Protein AF-A0A6N2RQ26-F1 (afdb_monomer)

Sequence (148 aa):
MSEFDQPSPKRKLTVYMKRALALLVSVCLYIGLFQVCFSVLLGSRIDADAIMRGFALAVIGYFWIAGSLFQRWLGLERWQLWVAMNLVGLPLSFLVYCRLEPWQEELDLIILAFAVVSYLILAWGITGIGYLCVRFVQFVISCFSKRQ

Nearest PDB structures (foldseek):
  4etr-assembly1_A  TM=2.674E-01  e=5.036E+00  Pseudomonas aeruginosa PAO1

Secondary structure (DSSP, 8-state):
-----PPPHHHHHHHHHHHHHHHHHHHHHHHHHHHHHHHHHHH--S-HHHHHHHHHHHHHHHHHHHHHHHHHHH---HHHHHHHIIIIIHHHHHHHHHHH-TTS-HHHHHHHHHHHHHHHHHHHHHHHHHHHHHHHHHHHHHHHHT--

Foldseek 3Di:
DDDPPPPDPVNVVVLVVVLVVLLVVLLVVLLVLLVVLVCCVVVDPDPNVVSLVVSLVVVVVCLVVSQVVCCVPRVDHSVVSLCSCLVPSLVVSLVVVCVVCVPDDPVVSVVSSCVSNVSVCVSSVCVVVVVVVVVVVVVVVVVVVVVD

Organism: NCBI:txid905011

Radius of gyration: 19.76 Å; Cα contacts (8 Å, |Δi|>4): 70; chains: 1; bounding box: 55×22×68 Å

Mean predicted aligned error: 10.85 Å

Solvent-accessible surface area (backbone atoms only — not comparable to full-atom values): 8249 Å² total; per-residue (Å²): 142,82,86,84,84,66,76,50,71,67,61,53,50,54,53,52,51,52,48,52,49,52,50,50,53,51,25,52,52,48,28,52,51,52,48,53,52,49,54,46,53,74,74,38,96,60,60,61,67,60,53,52,51,51,48,52,52,50,52,53,52,46,49,53,52,52,28,53,48,37,32,74,77,65,68,40,57,52,65,58,55,52,48,44,38,61,74,47,18,49,56,49,34,50,55,53,48,59,67,74,5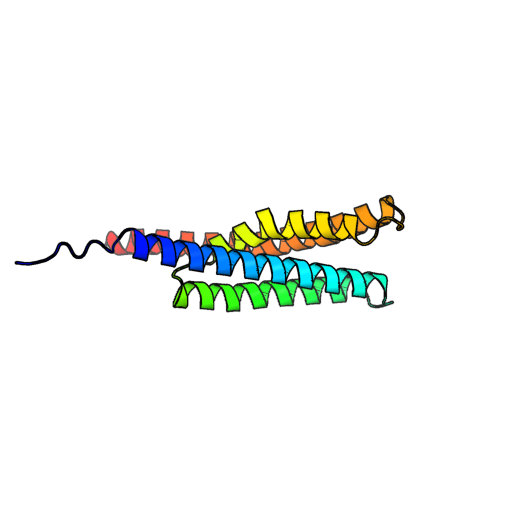6,76,85,59,63,68,67,63,54,49,52,51,48,50,51,56,49,50,52,46,51,48,55,48,45,54,53,50,50,52,52,51,51,53,54,50,51,52,49,52,51,52,59,53,68,72,73,113

pLDDT: mean 72.9, std 9.43, range [43.34, 87.12]

Structure (mmCIF, N/CA/C/O backbone):
data_AF-A0A6N2RQ26-F1
#
_entry.id   AF-A0A6N2RQ26-F1
#
loop_
_atom_site.group_PDB
_atom_site.id
_atom_site.type_symbol
_atom_site.label_atom_id
_atom_site.label_alt_id
_atom_site.label_comp_id
_atom_site.label_asym_id
_atom_site.label_entity_id
_atom_site.label_seq_id
_atom_site.pdbx_PDB_ins_code
_atom_site.Cartn_x
_atom_site.Cartn_y
_atom_site.Cartn_z
_atom_site.occupancy
_atom_site.B_iso_or_equiv
_atom_site.auth_seq_id
_atom_site.auth_comp_id
_atom_site.auth_asym_id
_atom_site.auth_atom_id
_atom_site.pdbx_PDB_model_num
ATOM 1 N N . MET A 1 1 ? -15.555 4.417 46.669 1.00 46.44 1 MET A N 1
ATOM 2 C CA . MET A 1 1 ? -14.437 3.688 46.041 1.00 46.44 1 MET A CA 1
ATOM 3 C C . MET A 1 1 ? -15.013 2.834 44.922 1.00 46.44 1 MET A C 1
ATOM 5 O O . MET A 1 1 ? -15.492 1.754 45.214 1.00 46.44 1 MET A O 1
ATOM 9 N N . SER A 1 2 ? -15.082 3.370 43.697 1.00 44.19 2 SER A N 1
ATOM 10 C CA . SER A 1 2 ? -15.012 2.610 42.435 1.00 44.19 2 SER A CA 1
ATOM 11 C C . SER A 1 2 ? -14.965 3.575 41.241 1.00 44.19 2 SER A C 1
ATOM 13 O O . SER A 1 2 ? -15.664 4.584 41.238 1.00 44.19 2 SER A O 1
ATOM 15 N N . GLU A 1 3 ? -14.127 3.225 40.265 1.00 43.34 3 GLU A N 1
ATOM 16 C CA . GLU A 1 3 ? -14.231 3.561 38.837 1.00 43.34 3 GLU A CA 1
ATOM 17 C C . GLU A 1 3 ? -14.138 5.028 38.390 1.00 43.34 3 GLU A C 1
ATOM 19 O O . GLU A 1 3 ? -15.051 5.596 37.803 1.00 43.34 3 GLU A O 1
ATOM 24 N N . PHE A 1 4 ? -12.937 5.594 38.494 1.00 47.22 4 PHE A N 1
ATOM 25 C CA . PHE A 1 4 ? -12.435 6.493 37.446 1.00 47.22 4 PHE A CA 1
ATOM 26 C C . PHE A 1 4 ? -11.098 5.963 36.932 1.00 47.22 4 PHE A C 1
ATOM 28 O O . PHE A 1 4 ? -10.056 6.606 37.023 1.00 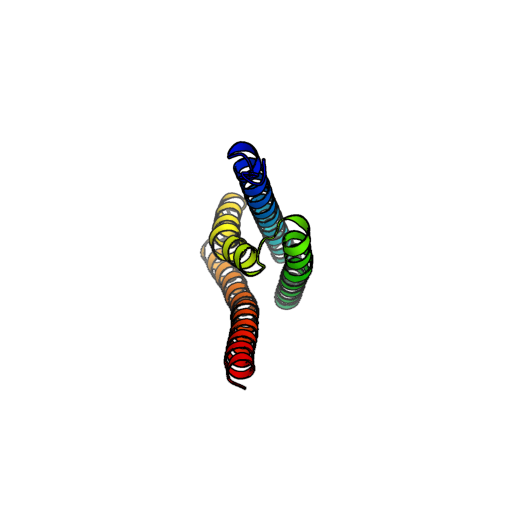47.22 4 PHE A O 1
ATOM 35 N N . ASP A 1 5 ? -11.132 4.760 36.362 1.00 50.75 5 ASP A N 1
ATOM 36 C CA . ASP A 1 5 ? -10.033 4.230 35.556 1.00 50.75 5 ASP A CA 1
ATOM 37 C C . ASP A 1 5 ? -10.112 4.859 34.150 1.00 50.75 5 ASP A C 1
ATOM 39 O O . ASP A 1 5 ? -10.285 4.202 33.123 1.00 50.75 5 ASP A O 1
ATOM 43 N N . GLN A 1 6 ? -10.085 6.198 34.094 1.00 50.03 6 GLN A N 1
ATOM 44 C CA . GLN A 1 6 ? -9.881 6.908 32.839 1.00 50.03 6 GLN A CA 1
ATOM 45 C C . GLN A 1 6 ? -8.448 6.594 32.393 1.00 50.03 6 GLN A C 1
ATOM 47 O O . GLN A 1 6 ? -7.502 6.973 33.089 1.00 50.03 6 GLN A O 1
ATOM 52 N N . PRO A 1 7 ? -8.234 5.925 31.243 1.00 52.38 7 PRO A N 1
ATOM 53 C CA . PRO A 1 7 ? -6.886 5.592 30.817 1.00 52.38 7 PRO A CA 1
ATOM 54 C C . PRO A 1 7 ? -6.108 6.892 30.641 1.00 52.38 7 PRO A C 1
ATOM 56 O O . PRO A 1 7 ? -6.529 7.769 29.877 1.00 52.38 7 PRO A O 1
ATOM 59 N N . SER A 1 8 ? -5.001 7.011 31.384 1.00 59.62 8 SER A N 1
ATOM 60 C CA . SER A 1 8 ? -4.217 8.241 31.470 1.00 59.62 8 SER A CA 1
ATOM 61 C C . SER A 1 8 ? -3.910 8.796 30.071 1.00 59.62 8 SER A C 1
ATOM 63 O O . SER A 1 8 ? -3.672 8.020 29.134 1.00 59.62 8 SER A O 1
ATOM 65 N N . PRO A 1 9 ? -3.890 10.127 29.883 1.00 63.66 9 PRO A N 1
ATOM 66 C CA . PRO A 1 9 ? -3.628 10.740 28.579 1.00 63.66 9 PRO A CA 1
ATOM 67 C C . PRO A 1 9 ? -2.313 10.249 27.953 1.00 63.66 9 PRO A C 1
ATOM 69 O O . PRO A 1 9 ? -2.244 10.066 26.739 1.00 63.66 9 PRO A O 1
ATOM 72 N N . LYS A 1 10 ? -1.313 9.906 28.780 1.00 66.50 10 LYS A N 1
ATOM 73 C CA . LYS A 1 10 ? -0.070 9.254 28.343 1.00 66.50 10 LYS A CA 1
ATOM 74 C C . LYS A 1 10 ? -0.318 7.883 27.704 1.00 66.50 10 LYS A C 1
ATOM 76 O O . LYS A 1 10 ? 0.228 7.607 26.644 1.00 66.50 10 LYS A O 1
ATOM 81 N N . ARG A 1 11 ? -1.177 7.039 28.289 1.00 67.00 11 ARG A N 1
ATOM 82 C CA . ARG A 1 11 ? -1.510 5.707 27.750 1.00 67.00 11 ARG A CA 1
ATOM 83 C C . ARG A 1 11 ? -2.244 5.806 26.412 1.00 67.00 11 ARG A C 1
ATOM 85 O O . ARG A 1 11 ? -1.939 5.042 25.499 1.00 67.00 11 ARG A O 1
ATOM 92 N N . LYS A 1 12 ? -3.165 6.769 26.275 1.00 68.19 12 LYS A N 1
ATOM 93 C CA . LYS A 1 12 ? -3.845 7.053 24.998 1.00 68.19 12 LYS A CA 1
ATOM 94 C C . LYS A 1 12 ? -2.847 7.504 23.929 1.00 68.19 12 LYS A C 1
ATOM 96 O O . LYS A 1 12 ? -2.855 6.947 22.834 1.00 68.19 12 LYS A O 1
ATOM 101 N N . LEU A 1 13 ? -1.955 8.440 24.262 1.00 73.75 13 LEU A N 1
ATOM 102 C CA . LEU A 1 13 ? -0.921 8.935 23.348 1.00 73.75 13 LEU A CA 1
ATOM 103 C C . LEU A 1 13 ? -0.015 7.800 22.846 1.00 73.75 13 LEU A C 1
ATOM 105 O O . LEU A 1 13 ? 0.197 7.677 21.644 1.00 73.75 13 LEU A O 1
ATOM 109 N N . THR A 1 14 ? 0.441 6.910 23.734 1.00 80.00 14 THR A N 1
ATOM 110 C CA . THR A 1 14 ? 1.289 5.767 23.359 1.00 80.00 14 THR A CA 1
ATOM 111 C C . THR A 1 14 ? 0.593 4.818 22.382 1.00 80.00 14 THR A C 1
ATOM 113 O O . THR A 1 14 ? 1.227 4.309 21.460 1.00 80.00 14 THR A O 1
ATOM 116 N N . VAL A 1 15 ? -0.712 4.575 22.545 1.00 77.88 15 VAL A N 1
ATOM 117 C CA . VAL A 1 15 ? -1.482 3.731 21.615 1.00 77.88 15 VAL A CA 1
ATOM 118 C C . VAL A 1 15 ? -1.614 4.404 20.248 1.00 77.88 15 VAL A C 1
ATOM 120 O O . VAL A 1 15 ? -1.394 3.747 19.231 1.00 77.88 15 VAL A O 1
ATOM 123 N N . TYR A 1 16 ? -1.904 5.708 20.201 1.00 79.88 16 TYR A N 1
ATOM 124 C CA . TYR A 1 16 ? -1.945 6.458 18.940 1.00 79.88 16 TYR A CA 1
ATOM 125 C C . TYR A 1 16 ? -0.595 6.469 18.226 1.00 79.88 16 TYR A C 1
ATOM 127 O O . TYR A 1 16 ? -0.539 6.243 17.021 1.00 79.88 16 TYR A O 1
ATOM 135 N N . MET A 1 17 ? 0.494 6.651 18.967 1.00 83.62 17 MET A N 1
ATOM 136 C CA . MET A 1 17 ? 1.842 6.673 18.410 1.00 83.62 17 MET A CA 1
ATOM 137 C C . MET A 1 17 ? 2.233 5.309 17.823 1.00 83.62 17 MET A C 1
ATOM 139 O O . MET A 1 17 ? 2.762 5.244 16.718 1.00 83.62 17 MET A O 1
ATOM 143 N N . LYS A 1 18 ? 1.881 4.204 18.500 1.00 83.50 18 LYS A N 1
ATOM 144 C CA . LYS A 1 18 ? 2.064 2.842 17.967 1.00 83.50 18 LYS A CA 1
ATOM 145 C C . LYS A 1 18 ? 1.254 2.600 16.692 1.00 83.50 18 LYS A C 1
ATOM 147 O O . LYS A 1 18 ? 1.764 1.989 15.758 1.00 83.50 18 LYS A O 1
ATOM 152 N N . ARG A 1 19 ? 0.010 3.090 16.637 1.00 82.25 19 ARG A N 1
ATOM 153 C CA . ARG A 1 19 ? -0.840 3.008 15.436 1.00 82.25 19 ARG A CA 1
ATOM 154 C C . ARG A 1 19 ? -0.244 3.795 14.271 1.00 82.25 19 ARG A C 1
ATOM 156 O O . ARG A 1 19 ? -0.139 3.260 13.174 1.00 82.25 19 ARG A O 1
ATOM 163 N N . ALA A 1 20 ? 0.173 5.034 14.520 1.00 82.44 20 ALA A N 1
ATOM 164 C CA . ALA A 1 20 ? 0.793 5.890 13.514 1.00 82.44 20 ALA A CA 1
ATOM 165 C C . ALA A 1 20 ? 2.104 5.288 12.991 1.00 82.44 20 ALA A C 1
ATOM 167 O O . ALA A 1 20 ? 2.313 5.248 11.783 1.00 82.44 20 ALA A O 1
ATOM 168 N N . LEU A 1 21 ? 2.946 4.746 13.878 1.00 86.50 21 LEU A N 1
ATOM 169 C CA . LEU A 1 21 ? 4.180 4.065 13.490 1.00 86.50 21 LEU A CA 1
ATOM 170 C C . LEU A 1 21 ? 3.899 2.827 12.630 1.00 86.50 21 LEU A C 1
ATOM 172 O O . LEU A 1 21 ? 4.565 2.630 11.622 1.00 86.50 21 LEU A O 1
ATOM 176 N N . ALA A 1 22 ? 2.899 2.016 12.987 1.00 84.75 22 ALA A N 1
ATOM 177 C CA . ALA A 1 22 ? 2.519 0.847 12.195 1.00 84.75 22 ALA A CA 1
ATOM 178 C C . ALA A 1 22 ? 2.042 1.234 10.786 1.00 84.75 22 ALA A C 1
ATOM 180 O O . ALA A 1 22 ? 2.441 0.603 9.808 1.00 84.75 22 ALA A O 1
ATOM 181 N N . LEU A 1 23 ? 1.239 2.298 10.675 1.00 83.38 23 LEU A N 1
ATOM 182 C CA . LEU A 1 23 ? 0.828 2.851 9.384 1.00 83.38 23 LEU A CA 1
ATOM 183 C C . LEU A 1 23 ? 2.028 3.371 8.586 1.00 83.38 23 LEU A C 1
ATOM 185 O O . LEU A 1 23 ? 2.131 3.083 7.399 1.00 83.38 23 LEU A O 1
ATOM 189 N N . LEU A 1 24 ? 2.955 4.076 9.235 1.00 84.94 24 LEU A N 1
ATOM 190 C CA . LEU A 1 24 ? 4.147 4.620 8.589 1.00 84.94 24 LEU A CA 1
ATOM 191 C C . LEU A 1 24 ? 5.076 3.513 8.076 1.00 84.94 24 LEU A C 1
ATOM 193 O O . LEU A 1 24 ? 5.476 3.545 6.919 1.00 84.94 24 LEU A O 1
ATOM 197 N N . VAL A 1 25 ? 5.345 2.487 8.889 1.00 87.12 25 VAL A N 1
ATOM 198 C CA . VAL A 1 25 ? 6.105 1.297 8.467 1.00 87.12 25 VAL A CA 1
ATOM 199 C C . VAL A 1 25 ? 5.428 0.621 7.279 1.00 87.12 25 VAL A C 1
ATOM 201 O O . VAL A 1 25 ? 6.095 0.225 6.328 1.00 87.12 25 VAL A O 1
ATOM 204 N N . SER A 1 26 ? 4.101 0.513 7.308 1.00 83.75 26 SER A N 1
ATOM 205 C CA . SER A 1 26 ? 3.342 -0.087 6.218 1.00 83.75 26 SER A CA 1
ATOM 206 C C . SER A 1 26 ? 3.436 0.713 4.917 1.00 83.75 26 SER A C 1
ATOM 208 O O . SER A 1 26 ? 3.642 0.138 3.850 1.00 83.75 26 SER A O 1
ATOM 210 N N . VAL A 1 27 ? 3.377 2.042 5.014 1.00 83.31 27 VAL A N 1
ATOM 211 C CA . VAL A 1 27 ? 3.615 2.962 3.896 1.00 83.31 27 VAL A CA 1
ATOM 212 C C . VAL A 1 27 ? 5.039 2.811 3.354 1.00 83.31 27 VAL A C 1
ATOM 214 O O . VAL A 1 27 ? 5.213 2.705 2.144 1.00 83.31 27 VAL A O 1
ATOM 217 N N . CYS A 1 28 ? 6.056 2.731 4.214 1.00 84.25 28 CYS A N 1
ATOM 218 C CA . CYS A 1 28 ? 7.441 2.528 3.781 1.00 84.25 28 CYS A CA 1
ATOM 219 C C . CYS A 1 28 ? 7.638 1.187 3.061 1.00 84.25 28 CYS A C 1
ATOM 221 O O . CYS A 1 28 ? 8.287 1.146 2.019 1.00 84.25 28 CYS A O 1
ATOM 223 N N . LEU A 1 29 ? 7.055 0.100 3.580 1.00 85.94 29 LEU A N 1
ATOM 224 C CA . LEU A 1 29 ? 7.093 -1.213 2.927 1.00 85.94 29 LEU A CA 1
ATOM 225 C C . LEU A 1 29 ? 6.407 -1.182 1.560 1.00 85.94 29 LEU A C 1
ATOM 227 O O . LEU A 1 29 ? 6.922 -1.762 0.608 1.00 85.94 29 LEU A O 1
ATOM 231 N N . TYR A 1 30 ? 5.280 -0.477 1.453 1.00 82.88 30 TYR A N 1
ATOM 232 C CA . TYR A 1 30 ? 4.581 -0.286 0.187 1.00 82.88 30 TYR A CA 1
ATOM 233 C C . TYR A 1 30 ? 5.445 0.471 -0.832 1.00 82.88 30 TYR A C 1
ATOM 235 O O . TYR A 1 30 ? 5.573 0.022 -1.968 1.00 82.88 30 TYR A O 1
ATOM 243 N N . ILE A 1 31 ? 6.088 1.571 -0.420 1.00 82.75 31 ILE A N 1
ATOM 244 C CA . ILE A 1 31 ? 7.003 2.347 -1.275 1.00 82.75 31 ILE A CA 1
ATOM 245 C C . ILE A 1 31 ? 8.175 1.477 -1.746 1.00 82.75 31 ILE A C 1
ATOM 247 O O . ILE A 1 31 ? 8.495 1.478 -2.932 1.00 82.75 31 ILE A O 1
ATOM 251 N N . GLY A 1 32 ? 8.789 0.707 -0.844 1.00 82.94 32 GLY A N 1
ATOM 252 C CA . GLY A 1 32 ? 9.890 -0.191 -1.195 1.00 82.94 32 GLY A CA 1
ATOM 253 C C . GLY A 1 32 ? 9.468 -1.281 -2.181 1.00 82.94 32 GLY A C 1
ATOM 254 O O . GLY A 1 32 ? 10.156 -1.516 -3.169 1.00 82.94 32 GLY A O 1
ATOM 255 N N . LEU A 1 33 ? 8.308 -1.909 -1.963 1.00 82.75 33 LEU A N 1
ATOM 256 C CA . LEU A 1 33 ? 7.780 -2.925 -2.877 1.00 82.75 33 LEU A CA 1
ATOM 257 C C . LEU A 1 33 ? 7.464 -2.333 -4.257 1.00 82.75 33 LEU A C 1
ATOM 259 O O . LEU A 1 33 ? 7.767 -2.954 -5.273 1.00 82.75 33 LEU A O 1
ATOM 263 N N . PHE A 1 34 ? 6.894 -1.125 -4.290 1.00 79.62 34 PHE A N 1
ATOM 264 C CA . PHE A 1 34 ? 6.631 -0.392 -5.526 1.00 79.62 34 PHE A CA 1
ATOM 265 C C . PHE A 1 34 ? 7.928 -0.154 -6.307 1.00 79.62 34 PHE A C 1
ATOM 267 O O . PHE A 1 34 ? 7.998 -0.488 -7.484 1.00 79.62 34 PHE A O 1
ATOM 274 N N . GLN A 1 35 ? 8.983 0.327 -5.644 1.00 77.38 35 GLN A N 1
ATOM 275 C CA . GLN A 1 35 ? 10.287 0.535 -6.281 1.00 77.38 35 GLN A CA 1
ATOM 276 C C . GLN A 1 35 ? 10.897 -0.752 -6.821 1.00 77.38 35 GLN A C 1
ATOM 278 O O . GLN A 1 35 ? 11.333 -0.771 -7.965 1.00 77.38 35 GLN A O 1
ATOM 283 N N . VAL A 1 36 ? 10.886 -1.836 -6.039 1.00 80.50 36 VAL A N 1
ATOM 284 C CA . VAL A 1 36 ? 11.410 -3.134 -6.491 1.00 80.50 36 VAL A CA 1
ATOM 285 C C . VAL A 1 36 ? 10.664 -3.608 -7.735 1.00 80.50 36 VAL A C 1
ATOM 287 O O . VAL A 1 36 ? 11.297 -4.040 -8.696 1.00 80.50 36 VAL A O 1
ATOM 290 N N . CYS A 1 37 ? 9.334 -3.492 -7.756 1.00 76.81 37 CYS A N 1
ATOM 291 C CA . CYS A 1 37 ? 8.550 -3.851 -8.932 1.00 76.81 37 CYS A CA 1
ATOM 292 C C . CYS A 1 37 ? 8.911 -3.010 -10.156 1.00 76.81 37 CYS A C 1
ATOM 294 O O . CYS A 1 37 ? 9.067 -3.584 -11.228 1.00 76.81 37 CYS A O 1
ATOM 296 N N . PHE A 1 38 ? 9.099 -1.699 -10.001 1.00 73.06 38 PHE A N 1
ATOM 297 C CA . PHE A 1 38 ? 9.526 -0.826 -11.096 1.00 73.06 38 PHE A CA 1
ATOM 298 C C . PHE A 1 38 ? 10.938 -1.149 -11.591 1.00 73.06 38 PHE A C 1
ATOM 300 O O . PHE A 1 38 ? 11.130 -1.324 -12.790 1.00 73.06 38 PHE A O 1
ATOM 307 N N . SER A 1 39 ? 11.912 -1.322 -10.695 1.00 73.88 39 SER A N 1
ATOM 308 C CA . SER A 1 39 ? 13.280 -1.687 -11.083 1.00 73.88 39 SER A CA 1
ATOM 309 C C . SER A 1 39 ? 13.333 -3.030 -11.816 1.00 73.88 39 SER A C 1
ATOM 311 O O . SER A 1 39 ? 14.096 -3.182 -12.767 1.00 73.88 39 SER A O 1
ATOM 313 N N . VAL A 1 40 ? 12.508 -4.005 -11.416 1.00 74.06 40 VAL A N 1
ATOM 314 C CA . VAL A 1 40 ? 12.387 -5.281 -12.138 1.00 74.06 40 VAL A CA 1
ATOM 315 C C . VAL A 1 40 ? 11.725 -5.072 -13.499 1.00 74.06 40 VAL A C 1
ATOM 317 O O . VAL A 1 40 ? 12.206 -5.629 -14.482 1.00 74.06 40 VAL A O 1
ATOM 320 N N . LEU A 1 41 ? 10.673 -4.256 -13.584 1.00 72.19 41 LEU A N 1
ATOM 321 C CA . LEU A 1 41 ? 9.997 -3.942 -14.846 1.00 72.19 41 LEU A CA 1
ATOM 322 C C . LEU A 1 41 ? 10.948 -3.303 -15.871 1.00 72.19 41 LEU A C 1
ATOM 324 O O . LEU A 1 41 ? 10.876 -3.613 -17.053 1.00 72.19 41 LEU A O 1
ATOM 328 N N . LEU A 1 42 ? 11.848 -2.437 -15.405 1.00 68.94 42 LEU A N 1
ATOM 329 C CA . LEU A 1 42 ? 12.813 -1.712 -16.235 1.00 68.94 42 LEU A CA 1
ATOM 330 C C . LEU A 1 42 ? 14.052 -2.542 -16.580 1.00 68.94 42 LEU A C 1
ATOM 332 O O . LEU A 1 42 ? 14.588 -2.444 -17.680 1.00 68.94 42 LEU A O 1
ATOM 336 N N . GLY A 1 43 ? 14.521 -3.364 -15.639 1.00 67.69 43 GLY A N 1
ATOM 337 C CA . GLY A 1 43 ? 15.740 -4.155 -15.797 1.00 67.69 43 GLY A CA 1
ATOM 338 C C . GLY A 1 43 ? 15.542 -5.511 -16.476 1.00 67.69 43 GLY A C 1
ATOM 339 O O . GLY A 1 43 ? 16.525 -6.142 -16.866 1.00 67.69 43 GLY A O 1
ATOM 340 N N . SER A 1 44 ? 14.307 -6.000 -16.609 1.00 63.31 44 SER A N 1
ATOM 341 C CA . SER A 1 44 ? 14.032 -7.350 -17.108 1.00 63.31 44 SER A CA 1
ATOM 342 C C . SER A 1 44 ? 13.108 -7.347 -18.325 1.00 63.31 44 SER A C 1
ATOM 344 O O . SER A 1 44 ? 12.166 -6.572 -18.408 1.00 63.31 44 SER A O 1
ATOM 346 N N . ARG A 1 45 ? 13.331 -8.272 -19.270 1.00 64.25 45 ARG A N 1
ATOM 347 C CA . ARG A 1 45 ? 12.408 -8.545 -20.397 1.00 64.25 45 ARG A CA 1
ATOM 348 C C . ARG A 1 45 ? 11.166 -9.346 -19.969 1.00 64.25 45 ARG A C 1
ATOM 350 O O . ARG A 1 45 ? 10.607 -10.092 -20.768 1.00 64.25 45 ARG A O 1
ATOM 357 N N . ILE A 1 46 ? 10.807 -9.297 -18.691 1.00 66.44 46 ILE A N 1
ATOM 358 C CA . ILE A 1 46 ? 9.642 -10.009 -18.172 1.00 66.44 46 ILE A CA 1
ATOM 359 C C . ILE A 1 46 ? 8.397 -9.227 -18.586 1.00 66.44 46 ILE A C 1
ATOM 361 O O . ILE A 1 46 ? 8.399 -7.998 -18.561 1.00 66.44 46 ILE A O 1
ATOM 365 N N . ASP A 1 47 ? 7.334 -9.945 -18.948 1.00 75.12 47 ASP A N 1
ATOM 366 C CA . ASP A 1 47 ? 6.055 -9.333 -19.298 1.00 75.12 47 ASP A CA 1
ATOM 367 C C . ASP A 1 47 ? 5.577 -8.388 -18.190 1.00 75.12 47 ASP A C 1
ATOM 369 O O . ASP A 1 47 ? 5.384 -8.795 -17.036 1.00 75.12 47 ASP A O 1
ATOM 373 N N . ALA A 1 48 ? 5.342 -7.128 -18.560 1.00 69.31 48 ALA A N 1
ATOM 374 C CA . ALA A 1 48 ? 4.880 -6.095 -17.639 1.00 69.31 48 ALA A CA 1
ATOM 375 C C . ALA A 1 48 ? 3.576 -6.510 -16.935 1.00 69.31 48 ALA A C 1
ATOM 377 O O . ALA A 1 48 ? 3.405 -6.279 -15.737 1.00 69.31 48 ALA A O 1
ATOM 378 N N . ASP A 1 49 ? 2.700 -7.224 -17.645 1.00 73.00 49 ASP A N 1
ATOM 379 C CA . ASP A 1 49 ? 1.456 -7.774 -17.106 1.00 73.00 49 ASP A CA 1
ATOM 380 C C . ASP A 1 49 ? 1.682 -8.791 -15.983 1.00 73.00 49 ASP A C 1
ATOM 382 O O . ASP A 1 49 ? 0.939 -8.805 -14.997 1.00 73.00 49 ASP A O 1
ATOM 386 N N . ALA A 1 50 ? 2.705 -9.643 -16.093 1.00 78.81 50 ALA A N 1
ATOM 387 C CA . ALA A 1 50 ? 3.010 -10.640 -15.071 1.00 78.81 50 ALA A CA 1
ATOM 388 C C . ALA A 1 50 ? 3.506 -9.971 -13.781 1.00 78.81 50 ALA A C 1
ATOM 390 O O . ALA A 1 50 ? 3.067 -10.329 -12.684 1.00 78.81 50 ALA A O 1
ATOM 391 N N . ILE A 1 51 ? 4.361 -8.952 -13.914 1.00 77.19 51 ILE A N 1
ATOM 392 C CA . ILE A 1 51 ? 4.875 -8.173 -12.781 1.00 77.19 51 ILE A CA 1
ATOM 393 C C . ILE A 1 51 ? 3.750 -7.367 -12.129 1.00 77.19 51 ILE A C 1
ATOM 395 O O . ILE A 1 51 ? 3.605 -7.414 -10.907 1.00 77.19 51 ILE A O 1
ATOM 399 N N . MET A 1 52 ? 2.902 -6.694 -12.915 1.00 74.25 52 MET A N 1
ATOM 400 C CA . MET A 1 52 ? 1.758 -5.940 -12.389 1.00 74.25 52 MET A CA 1
ATOM 401 C C . MET A 1 52 ? 0.765 -6.840 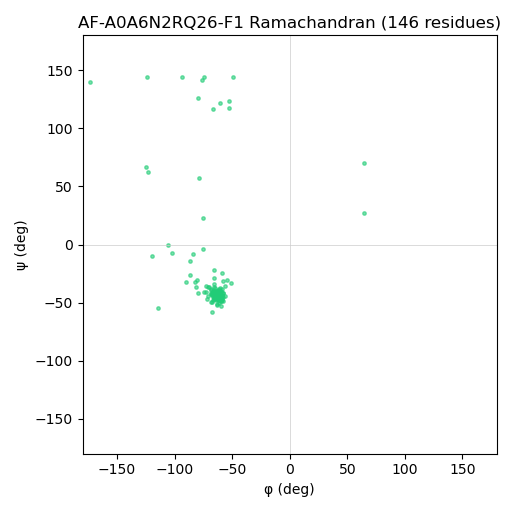-11.643 1.00 74.25 52 MET A C 1
ATOM 403 O O . MET A 1 52 ? 0.303 -6.489 -10.554 1.00 74.25 52 MET A O 1
ATOM 407 N N . ARG A 1 53 ? 0.465 -8.034 -12.173 1.00 77.44 53 ARG A N 1
ATOM 408 C CA . ARG A 1 53 ? -0.385 -9.025 -11.488 1.00 77.44 53 ARG A CA 1
ATOM 409 C C . ARG A 1 53 ? 0.256 -9.531 -10.200 1.00 77.44 53 ARG A C 1
ATOM 411 O O . ARG A 1 53 ? -0.426 -9.607 -9.179 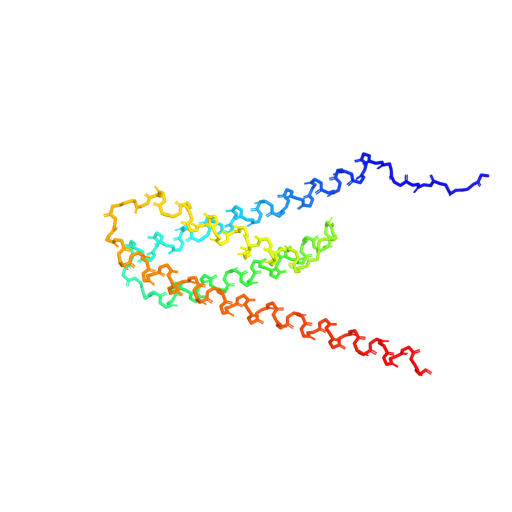1.00 77.44 53 ARG A O 1
ATOM 418 N N . GLY A 1 54 ? 1.550 -9.846 -10.233 1.00 80.75 54 GLY A N 1
ATOM 419 C CA . GLY A 1 54 ? 2.309 -10.269 -9.056 1.00 80.75 54 GLY A CA 1
ATOM 420 C C . GLY A 1 54 ? 2.314 -9.202 -7.961 1.00 80.75 54 GLY A C 1
ATOM 421 O O . GLY A 1 54 ? 2.027 -9.506 -6.803 1.00 80.75 54 GLY A O 1
ATOM 422 N N . PHE A 1 55 ? 2.542 -7.941 -8.335 1.00 79.44 55 PHE A N 1
ATOM 423 C CA . PHE A 1 55 ? 2.485 -6.803 -7.423 1.00 79.44 55 PHE A CA 1
ATOM 424 C C . PHE A 1 55 ? 1.097 -6.637 -6.805 1.00 79.44 55 PHE A C 1
ATOM 426 O O . PHE A 1 55 ? 0.975 -6.539 -5.586 1.00 79.44 55 PHE A O 1
ATOM 433 N N . ALA A 1 56 ? 0.036 -6.679 -7.615 1.00 76.06 56 ALA A N 1
ATOM 434 C CA . ALA A 1 56 ? -1.330 -6.570 -7.111 1.00 76.06 56 ALA A CA 1
ATOM 435 C C . ALA A 1 56 ? -1.672 -7.694 -6.120 1.00 76.06 56 ALA A C 1
ATOM 437 O O . ALA A 1 56 ? -2.220 -7.422 -5.053 1.00 76.06 56 ALA A O 1
ATOM 438 N N . LEU A 1 57 ? -1.297 -8.943 -6.418 1.00 81.25 57 LEU A N 1
ATOM 439 C CA . LEU A 1 57 ? -1.487 -10.066 -5.496 1.00 81.25 57 LEU A CA 1
ATOM 440 C C . LEU A 1 57 ? -0.695 -9.885 -4.195 1.00 81.25 57 LEU A C 1
ATOM 442 O O . LEU A 1 57 ? -1.236 -10.134 -3.116 1.00 81.25 57 LEU A O 1
ATOM 446 N N . ALA A 1 58 ? 0.552 -9.414 -4.276 1.00 82.75 58 ALA A N 1
ATOM 447 C CA . ALA A 1 58 ? 1.382 -9.144 -3.106 1.00 82.75 58 ALA A CA 1
ATOM 448 C C . ALA A 1 58 ? 0.781 -8.039 -2.225 1.00 82.75 58 ALA A C 1
ATOM 450 O O . ALA A 1 58 ? 0.695 -8.198 -1.007 1.00 82.75 58 ALA A O 1
ATOM 451 N N . VAL A 1 59 ? 0.302 -6.952 -2.833 1.00 78.56 59 VAL A N 1
ATOM 452 C CA . VAL A 1 59 ? -0.347 -5.835 -2.137 1.00 78.56 59 VAL A CA 1
ATOM 453 C C . VAL A 1 59 ? -1.659 -6.273 -1.482 1.00 78.56 59 VAL A C 1
ATOM 455 O O . VAL A 1 59 ? -1.884 -5.967 -0.310 1.00 78.56 59 VAL A O 1
ATOM 458 N N . ILE A 1 60 ? -2.502 -7.041 -2.182 1.00 79.75 60 ILE A N 1
ATOM 459 C CA . ILE A 1 60 ? -3.759 -7.579 -1.632 1.00 79.75 60 ILE A CA 1
ATOM 460 C C . ILE A 1 60 ? -3.475 -8.543 -0.471 1.00 79.75 60 ILE A C 1
ATOM 462 O O . ILE A 1 60 ? -4.094 -8.440 0.593 1.00 79.75 60 ILE A O 1
ATOM 466 N N . GLY A 1 61 ? -2.519 -9.460 -0.645 1.00 83.19 61 GLY A N 1
ATOM 467 C CA . GLY A 1 61 ? -2.112 -10.407 0.392 1.00 83.19 61 GLY A CA 1
ATOM 468 C C . GLY A 1 61 ? -1.560 -9.697 1.627 1.00 83.19 61 GLY A C 1
ATOM 469 O O . GLY A 1 61 ? -1.993 -9.968 2.750 1.00 83.19 61 GLY A O 1
ATOM 470 N N . TYR A 1 62 ? -0.672 -8.721 1.421 1.00 83.50 62 TYR A N 1
ATOM 471 C CA . TYR A 1 62 ? -0.149 -7.875 2.488 1.00 83.50 62 TYR A CA 1
ATOM 472 C C . TYR A 1 62 ? -1.276 -7.128 3.203 1.00 83.50 62 TYR A C 1
ATOM 474 O O . TYR A 1 62 ? -1.337 -7.149 4.430 1.00 83.50 62 TYR A O 1
ATOM 482 N N . PHE A 1 63 ? -2.201 -6.514 2.463 1.00 82.00 63 PHE A N 1
ATOM 483 C CA . PHE A 1 63 ? -3.330 -5.788 3.036 1.00 82.00 63 PHE A CA 1
ATOM 484 C C . PHE A 1 63 ? -4.185 -6.682 3.939 1.00 82.00 63 PHE A C 1
ATOM 486 O O . PHE A 1 63 ? -4.577 -6.269 5.033 1.00 82.00 63 PHE A O 1
ATOM 493 N N . TRP A 1 64 ? -4.434 -7.927 3.527 1.00 81.56 64 TRP A N 1
ATOM 494 C CA . TRP A 1 64 ? -5.192 -8.877 4.334 1.00 81.56 64 TRP A CA 1
ATOM 495 C C . TRP A 1 64 ? -4.446 -9.276 5.612 1.00 81.56 64 TRP A C 1
ATOM 497 O O . TRP A 1 64 ? -5.015 -9.230 6.709 1.00 81.56 64 TRP A O 1
ATOM 507 N N . ILE A 1 65 ? -3.162 -9.622 5.488 1.00 83.38 65 ILE A N 1
ATOM 508 C CA . ILE A 1 65 ? -2.323 -10.066 6.607 1.00 83.38 65 ILE A CA 1
ATOM 509 C C . ILE A 1 65 ? -2.082 -8.907 7.578 1.00 83.38 65 ILE A C 1
ATOM 511 O O . ILE A 1 65 ? -2.479 -8.997 8.741 1.00 83.38 65 ILE A O 1
ATOM 515 N N . ALA A 1 66 ? -1.508 -7.799 7.108 1.00 81.69 66 ALA A N 1
ATOM 516 C CA . ALA A 1 66 ? -1.208 -6.623 7.918 1.00 81.69 66 ALA A CA 1
ATOM 517 C C . ALA A 1 66 ? -2.483 -5.981 8.474 1.00 81.69 66 ALA A C 1
ATOM 519 O O . ALA A 1 66 ? -2.529 -5.636 9.651 1.00 81.69 66 ALA A O 1
ATOM 520 N N . GLY A 1 67 ? -3.556 -5.910 7.682 1.00 80.69 67 GLY A N 1
ATOM 521 C CA . GLY A 1 67 ? -4.858 -5.435 8.144 1.00 80.69 67 GLY A CA 1
ATOM 522 C C . GLY A 1 67 ? -5.418 -6.288 9.283 1.00 80.69 67 GLY A C 1
ATOM 523 O O . GLY A 1 67 ? -5.903 -5.746 10.274 1.00 80.69 67 GLY A O 1
ATOM 524 N N . SER A 1 68 ? -5.312 -7.618 9.201 1.00 82.56 68 SER A N 1
ATOM 525 C CA . SER A 1 68 ? -5.738 -8.507 10.291 1.00 82.56 68 SER A CA 1
ATOM 526 C C . SER A 1 68 ? -4.849 -8.396 11.537 1.00 82.56 68 SER A C 1
ATOM 528 O O . SER A 1 68 ? -5.353 -8.410 12.663 1.00 82.56 68 SER A O 1
ATOM 530 N N . LEU A 1 69 ? -3.537 -8.236 11.342 1.00 83.19 69 LEU A N 1
ATOM 531 C CA . LEU A 1 69 ? -2.557 -8.104 12.413 1.00 83.19 69 LEU A CA 1
ATOM 532 C C . LEU A 1 69 ? -2.755 -6.779 13.160 1.00 83.19 69 LEU A C 1
ATOM 534 O O . LEU A 1 69 ? -2.893 -6.770 14.380 1.00 83.19 69 LEU A O 1
ATOM 538 N N . PHE A 1 70 ? -2.851 -5.664 12.438 1.00 84.12 70 PHE A N 1
ATOM 539 C CA . PHE A 1 70 ? -3.067 -4.340 13.019 1.00 84.12 70 PHE A CA 1
ATOM 540 C C . PHE A 1 70 ? -4.435 -4.224 13.690 1.00 84.12 70 PHE A C 1
ATOM 542 O O . PHE A 1 70 ? -4.544 -3.600 14.748 1.00 84.12 70 PHE A O 1
ATOM 549 N N . GLN A 1 71 ? -5.460 -4.891 13.161 1.00 80.94 71 GLN A N 1
ATOM 550 C CA . GLN A 1 71 ? -6.756 -4.971 13.827 1.00 80.94 71 GLN A CA 1
ATOM 551 C C . GLN A 1 71 ? -6.664 -5.705 15.171 1.00 80.94 71 GLN A C 1
ATOM 553 O O . GLN A 1 71 ? -7.190 -5.210 16.164 1.00 80.94 71 GLN A O 1
ATOM 558 N N . ARG A 1 72 ? -5.960 -6.844 15.234 1.00 79.94 72 ARG A N 1
ATOM 559 C CA . ARG A 1 72 ? -5.807 -7.629 16.474 1.00 79.94 72 ARG A CA 1
ATOM 560 C C . ARG A 1 72 ? -4.916 -6.950 17.515 1.00 79.94 72 ARG A C 1
ATOM 562 O O . ARG A 1 72 ? -5.259 -6.942 18.689 1.00 79.94 72 ARG A O 1
ATOM 569 N N . TRP A 1 73 ? -3.783 -6.392 17.095 1.00 76.94 73 TRP A N 1
ATOM 570 C CA . TRP A 1 73 ? -2.755 -5.881 18.009 1.00 76.94 73 TRP A CA 1
ATOM 571 C C . TRP A 1 73 ? -2.931 -4.412 18.383 1.00 76.94 73 TRP A C 1
ATOM 573 O O . TRP A 1 73 ? -2.559 -3.999 19.480 1.00 76.94 73 TRP A O 1
ATOM 583 N N . LEU A 1 74 ? -3.462 -3.604 17.466 1.00 78.81 74 LEU A N 1
ATOM 584 C CA . LEU A 1 74 ? -3.526 -2.152 17.618 1.00 78.81 74 LEU A CA 1
ATOM 585 C C . LEU A 1 74 ? -4.965 -1.629 17.601 1.00 78.81 74 LEU A C 1
ATOM 587 O O . LEU A 1 74 ? -5.180 -0.458 17.920 1.00 78.81 74 LEU A O 1
ATOM 591 N N . GLY A 1 75 ? -5.955 -2.460 17.258 1.00 79.56 75 GLY A N 1
ATOM 592 C CA . GLY A 1 75 ? -7.335 -2.019 17.042 1.00 79.56 75 GLY A CA 1
ATOM 593 C C . GLY A 1 75 ? -7.467 -1.066 15.851 1.00 79.56 75 GLY A C 1
ATOM 594 O O . GLY A 1 75 ? -8.330 -0.194 15.865 1.00 79.56 75 GLY A O 1
ATOM 595 N N . LEU A 1 76 ? -6.559 -1.172 14.877 1.00 79.12 76 LEU A N 1
ATOM 596 C CA . LEU A 1 76 ? -6.576 -0.404 13.631 1.00 79.12 76 LEU A CA 1
ATOM 597 C C . LEU A 1 76 ? -7.579 -1.043 12.671 1.00 79.12 76 LEU A C 1
ATOM 599 O O . LEU A 1 76 ? -7.499 -2.239 12.392 1.00 79.12 76 LEU A O 1
ATOM 603 N N . GLU A 1 77 ? -8.524 -0.261 12.155 1.00 80.00 77 GLU A N 1
ATOM 604 C CA . GLU A 1 77 ? -9.444 -0.791 11.152 1.00 80.00 77 GLU A CA 1
ATOM 605 C C . GLU A 1 77 ? -8.735 -0.927 9.798 1.00 80.00 77 GLU A C 1
ATOM 607 O O . GLU A 1 77 ? -7.918 -0.090 9.412 1.00 80.00 77 GLU A O 1
ATOM 612 N N . ARG A 1 78 ? -9.076 -1.974 9.036 1.00 76.62 78 ARG A N 1
ATOM 613 C CA . ARG A 1 78 ? -8.447 -2.262 7.734 1.00 76.62 78 ARG A CA 1
ATOM 614 C C . ARG A 1 78 ? -8.582 -1.105 6.739 1.00 76.62 78 ARG A C 1
ATOM 616 O O . ARG A 1 78 ? -7.679 -0.883 5.942 1.00 76.62 78 ARG A O 1
ATOM 623 N N . TRP A 1 79 ? -9.663 -0.325 6.812 1.00 74.69 79 TRP A N 1
ATOM 624 C CA . TRP A 1 79 ? -9.832 0.850 5.952 1.00 74.69 79 TRP A CA 1
ATOM 625 C C . TRP A 1 79 ? -8.798 1.947 6.243 1.00 74.69 79 TRP A C 1
ATOM 627 O O . TRP A 1 79 ? -8.419 2.664 5.328 1.00 74.69 79 TRP A O 1
ATOM 637 N N . GLN A 1 80 ? -8.292 2.070 7.476 1.00 79.00 80 GLN A N 1
ATOM 638 C CA . GLN A 1 80 ? -7.274 3.076 7.810 1.00 79.00 80 GLN A CA 1
ATOM 639 C C . GLN A 1 80 ? -5.949 2.747 7.125 1.00 79.00 80 GLN A C 1
ATOM 641 O O . GLN A 1 80 ? -5.278 3.636 6.608 1.00 79.00 80 GLN A O 1
ATOM 646 N N . LEU A 1 81 ? -5.610 1.456 7.068 1.00 80.75 81 LEU A N 1
ATOM 647 C CA . LEU A 1 81 ? -4.469 0.957 6.308 1.00 80.75 81 LEU A CA 1
ATOM 648 C C . LEU A 1 81 ? -4.644 1.225 4.806 1.00 80.75 81 LEU A C 1
ATOM 650 O O . LEU A 1 81 ? -3.722 1.704 4.154 1.00 80.75 81 LEU A O 1
ATOM 654 N N . TRP A 1 82 ? -5.848 0.972 4.287 1.00 77.62 82 TRP A N 1
ATOM 655 C CA . TRP A 1 82 ? -6.205 1.216 2.889 1.00 77.62 82 TRP A CA 1
ATOM 656 C C . TRP A 1 82 ? -6.050 2.698 2.527 1.00 77.62 82 TRP A C 1
ATOM 658 O O . TRP A 1 82 ? -5.383 3.029 1.549 1.00 77.62 82 TRP A O 1
ATOM 668 N N . VAL A 1 83 ? -6.599 3.596 3.351 1.00 77.12 83 VAL A N 1
ATOM 669 C CA . VAL A 1 83 ? -6.489 5.048 3.163 1.00 77.12 83 VAL A CA 1
ATOM 670 C C . VAL A 1 83 ? -5.032 5.495 3.235 1.00 77.12 83 VAL A C 1
ATOM 672 O O . VAL A 1 83 ? -4.596 6.254 2.376 1.00 77.12 83 VAL A O 1
ATOM 675 N N . ALA A 1 84 ? -4.258 5.011 4.210 1.00 80.88 84 ALA A N 1
ATOM 676 C CA . ALA A 1 84 ? -2.849 5.376 4.342 1.00 80.88 84 ALA A CA 1
ATOM 677 C C . ALA A 1 84 ? -2.024 4.950 3.116 1.00 80.88 84 ALA A C 1
ATOM 679 O O . ALA A 1 84 ? -1.238 5.738 2.596 1.00 80.88 84 ALA A O 1
ATOM 680 N N . MET A 1 85 ? -2.225 3.739 2.600 1.00 78.31 85 MET A N 1
ATOM 681 C CA . MET A 1 85 ? -1.508 3.284 1.405 1.00 78.31 85 MET A CA 1
ATOM 682 C C . MET A 1 85 ? -1.900 4.062 0.149 1.00 78.31 85 MET A C 1
ATOM 684 O O . MET A 1 85 ? -1.025 4.403 -0.639 1.00 78.31 85 MET A O 1
ATOM 688 N N . ASN A 1 86 ? -3.183 4.382 -0.026 1.00 75.06 86 ASN A N 1
ATOM 689 C CA . ASN A 1 86 ? -3.664 5.057 -1.233 1.00 75.06 86 ASN A CA 1
ATOM 690 C C . ASN A 1 86 ? -3.399 6.570 -1.225 1.00 75.06 86 ASN A C 1
ATOM 692 O O . ASN A 1 86 ? -2.996 7.116 -2.244 1.00 75.06 86 ASN A O 1
ATOM 696 N N . LEU A 1 87 ? -3.597 7.254 -0.093 1.00 76.75 87 LEU A N 1
ATOM 697 C CA . LEU A 1 87 ? -3.406 8.709 -0.003 1.00 76.75 87 LEU A CA 1
ATOM 698 C C . LEU A 1 87 ? -1.968 9.121 0.300 1.00 76.75 87 LEU A C 1
ATOM 700 O O . LEU A 1 87 ? -1.582 10.238 -0.024 1.00 76.75 87 LEU A O 1
ATOM 704 N N . VAL A 1 88 ? -1.191 8.259 0.957 1.00 79.56 88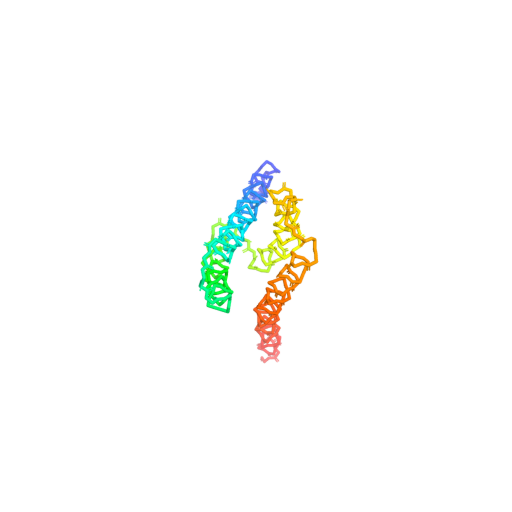 VAL A N 1
ATOM 705 C CA . VAL A 1 88 ? 0.179 8.585 1.377 1.00 79.56 88 VAL A CA 1
ATOM 706 C C . VAL A 1 88 ? 1.169 7.706 0.630 1.00 79.56 88 VAL A C 1
ATOM 708 O O . VAL A 1 88 ? 2.044 8.227 -0.052 1.00 79.56 88 VAL A O 1
ATOM 711 N N . GLY A 1 89 ? 0.999 6.383 0.690 1.00 75.88 89 GLY A N 1
ATOM 712 C CA . GLY A 1 89 ? 1.912 5.431 0.052 1.00 75.88 89 GLY A CA 1
ATOM 713 C C . GLY A 1 89 ? 2.064 5.635 -1.451 1.00 75.88 89 GLY A C 1
ATOM 714 O O . GLY A 1 89 ? 3.190 5.723 -1.929 1.00 75.88 89 GLY A O 1
ATOM 715 N N . LEU A 1 90 ? 0.959 5.767 -2.183 1.00 74.69 90 LEU A N 1
ATOM 716 C CA . LEU A 1 90 ? 0.979 5.881 -3.639 1.00 74.69 90 LEU A CA 1
ATOM 717 C C . LEU A 1 90 ? 1.606 7.209 -4.127 1.00 74.69 90 LEU A C 1
ATOM 719 O O . LEU A 1 90 ? 2.563 7.142 -4.902 1.00 74.69 90 LEU A O 1
ATOM 723 N N . PRO A 1 91 ? 1.214 8.399 -3.627 1.00 75.50 91 PRO A N 1
ATOM 724 C CA . PRO A 1 91 ? 1.861 9.654 -4.019 1.00 75.50 91 PRO A CA 1
ATOM 725 C C . PRO A 1 91 ? 3.341 9.719 -3.637 1.00 75.50 91 PRO A C 1
ATOM 727 O O . PRO A 1 91 ? 4.162 10.176 -4.431 1.00 75.50 91 PRO A O 1
ATOM 730 N N . LEU A 1 92 ? 3.707 9.232 -2.444 1.00 79.69 92 LEU A N 1
ATOM 731 C CA . LEU A 1 92 ? 5.111 9.179 -2.036 1.00 79.69 92 LEU A CA 1
ATOM 732 C C . LEU A 1 92 ? 5.907 8.198 -2.889 1.00 79.69 92 LEU A C 1
ATOM 734 O O . LEU A 1 92 ? 7.019 8.525 -3.280 1.00 79.69 92 LEU A O 1
ATOM 738 N N . SER A 1 93 ? 5.353 7.030 -3.220 1.00 75.19 93 SER A N 1
ATOM 739 C CA . SER A 1 93 ? 6.042 6.070 -4.085 1.00 75.19 93 SER A CA 1
ATOM 740 C C . SER A 1 93 ? 6.353 6.663 -5.460 1.00 75.19 93 SER A C 1
ATOM 742 O O . SER A 1 93 ? 7.478 6.521 -5.933 1.00 75.19 93 SER A O 1
ATOM 744 N N . PHE A 1 94 ? 5.420 7.435 -6.028 1.00 71.69 94 PHE A N 1
ATOM 745 C CA . PHE A 1 94 ? 5.625 8.162 -7.278 1.00 71.69 94 PHE A CA 1
ATOM 746 C C . PHE A 1 94 ? 6.689 9.263 -7.143 1.00 71.69 94 PHE A C 1
ATOM 748 O O . PHE A 1 94 ? 7.609 9.334 -7.951 1.00 71.69 94 PHE A O 1
ATOM 755 N N . LEU A 1 95 ? 6.633 10.077 -6.083 1.00 75.00 95 LEU A N 1
ATOM 756 C CA . LEU A 1 95 ? 7.634 11.123 -5.836 1.00 75.00 95 LEU A CA 1
ATOM 757 C C . LEU A 1 95 ? 9.049 10.563 -5.670 1.00 75.00 95 LEU A C 1
ATOM 759 O O . LEU A 1 95 ? 10.002 11.135 -6.200 1.00 75.00 95 LEU A O 1
ATOM 763 N N . VAL A 1 96 ? 9.203 9.471 -4.915 1.00 78.00 96 VAL A N 1
ATOM 764 C CA . VAL A 1 96 ? 10.520 8.860 -4.704 1.00 78.00 96 VAL A CA 1
ATOM 765 C C . VAL A 1 96 ? 11.012 8.209 -5.998 1.00 78.00 96 VAL A C 1
ATOM 767 O O . VAL A 1 96 ? 12.194 8.313 -6.307 1.00 78.00 96 VAL A O 1
ATOM 770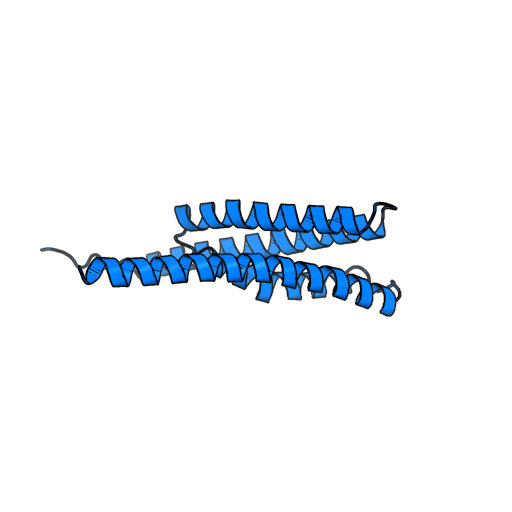 N N . TYR A 1 97 ? 10.116 7.610 -6.783 1.00 70.69 97 TYR A N 1
ATOM 771 C CA . TYR A 1 97 ? 10.441 7.065 -8.097 1.00 70.69 97 TYR A CA 1
ATOM 772 C C . TYR A 1 97 ? 10.979 8.141 -9.060 1.00 70.69 97 TYR A C 1
ATOM 774 O O . TYR A 1 97 ? 12.111 8.022 -9.524 1.00 70.69 97 TYR A O 1
ATOM 782 N N . CYS A 1 98 ? 10.262 9.258 -9.244 1.00 70.31 98 CYS A N 1
ATOM 783 C CA . CYS A 1 98 ? 10.715 10.365 -10.102 1.00 70.31 98 CYS A CA 1
ATOM 784 C C . CYS A 1 98 ? 12.066 10.966 -9.673 1.00 70.31 98 CYS A C 1
ATOM 786 O O . CYS A 1 98 ? 12.763 11.579 -10.477 1.00 70.31 98 CYS A O 1
ATOM 788 N N . ARG A 1 99 ? 12.440 10.837 -8.393 1.00 71.94 99 ARG A N 1
ATOM 789 C CA . ARG A 1 99 ? 13.735 11.303 -7.877 1.00 71.94 99 ARG A CA 1
ATOM 790 C C . ARG A 1 99 ? 14.885 10.337 -8.150 1.00 71.94 99 ARG A C 1
ATOM 792 O O . ARG A 1 99 ? 16.019 10.800 -8.238 1.00 71.94 99 ARG A O 1
ATOM 799 N N . LEU A 1 100 ? 14.613 9.036 -8.213 1.00 69.00 100 LEU A N 1
ATOM 800 C CA . LEU A 1 100 ? 15.635 7.999 -8.368 1.00 69.00 100 LEU A CA 1
ATOM 801 C C . LEU A 1 100 ? 16.069 7.815 -9.827 1.00 69.00 100 LEU A C 1
ATOM 803 O O . LEU A 1 100 ? 17.241 7.537 -10.062 1.00 69.00 100 LEU A O 1
ATOM 807 N N . GLU A 1 101 ? 15.175 8.026 -10.795 1.00 63.66 101 GLU A N 1
ATOM 808 C CA . GLU A 1 101 ? 15.453 7.805 -12.225 1.00 63.66 101 GLU A CA 1
ATOM 809 C C . GLU A 1 101 ? 15.183 9.063 -13.081 1.00 63.66 101 GLU A C 1
ATOM 811 O O . GLU A 1 101 ? 14.290 9.073 -13.923 1.00 63.66 101 GLU A O 1
ATOM 816 N N . PRO A 1 102 ? 15.962 10.150 -12.908 1.00 56.41 102 PRO A N 1
ATOM 817 C CA . PRO A 1 102 ? 15.730 11.422 -13.604 1.00 56.41 102 PRO A CA 1
ATOM 818 C C . PRO A 1 102 ? 16.137 11.428 -15.092 1.00 56.41 102 PRO A C 1
ATOM 820 O O . PRO A 1 102 ? 15.967 12.445 -15.755 1.00 56.41 102 PRO A O 1
ATOM 823 N N . TRP A 1 103 ? 16.724 10.340 -15.607 1.00 56.50 103 TRP A N 1
ATOM 824 C CA . TRP A 1 103 ? 17.361 10.275 -16.936 1.00 56.50 103 TRP A CA 1
ATOM 825 C C . TRP A 1 103 ? 16.562 9.515 -17.999 1.00 56.50 103 TRP A C 1
ATOM 827 O O . TRP A 1 103 ? 17.021 9.380 -19.131 1.00 56.50 103 TRP A O 1
ATOM 837 N N . GLN A 1 104 ? 15.399 8.983 -17.646 1.00 59.47 104 GLN A N 1
ATOM 838 C CA . GLN A 1 104 ? 14.581 8.181 -18.545 1.00 59.47 104 GLN A CA 1
ATOM 839 C C . GLN A 1 104 ? 13.544 9.069 -19.246 1.00 59.47 104 GLN A C 1
ATOM 841 O O . GLN A 1 104 ? 13.085 10.046 -18.657 1.00 59.47 104 GLN A O 1
ATOM 846 N N . GLU A 1 105 ? 13.231 8.783 -20.519 1.00 60.19 105 GLU A N 1
ATOM 847 C CA . GLU A 1 105 ? 12.372 9.649 -21.338 1.00 60.19 105 GLU A CA 1
ATOM 848 C C . GLU A 1 105 ? 11.056 9.941 -20.607 1.00 60.19 105 GLU A C 1
ATOM 850 O O . GLU A 1 105 ? 10.286 9.024 -20.310 1.00 60.19 105 GLU A O 1
ATOM 855 N N . GLU A 1 106 ? 10.812 11.221 -20.298 1.00 60.03 106 GLU A N 1
ATOM 856 C CA . GLU A 1 106 ? 9.718 11.659 -19.419 1.00 60.03 106 GLU A CA 1
ATOM 857 C C . GLU A 1 106 ? 8.364 11.068 -19.840 1.00 60.03 106 GLU A C 1
ATOM 859 O O . GLU A 1 106 ? 7.525 10.754 -19.001 1.00 60.03 106 GLU A O 1
ATOM 864 N N . LEU A 1 107 ? 8.166 10.861 -21.142 1.00 59.09 107 LEU A N 1
ATOM 865 C CA . LEU A 1 107 ? 6.915 10.390 -21.723 1.00 59.09 107 LEU A CA 1
ATOM 866 C C . LEU A 1 107 ? 6.659 8.894 -21.477 1.00 59.09 107 LEU A C 1
ATOM 868 O O . LEU A 1 107 ? 5.540 8.514 -21.135 1.00 59.09 107 LEU A O 1
ATOM 872 N N . ASP A 1 108 ? 7.692 8.059 -21.584 1.00 62.31 108 ASP A N 1
ATOM 873 C CA . ASP A 1 108 ? 7.590 6.610 -21.367 1.00 62.31 108 ASP A CA 1
ATOM 874 C C . ASP A 1 108 ? 7.410 6.304 -19.870 1.00 62.31 108 ASP A C 1
ATOM 876 O O . ASP A 1 108 ? 6.606 5.462 -19.463 1.00 62.31 108 ASP A O 1
ATOM 880 N N . LEU A 1 109 ? 8.065 7.112 -19.030 1.00 64.00 109 LEU A N 1
ATOM 881 C CA . LEU A 1 109 ? 7.923 7.091 -17.578 1.00 64.00 109 LEU A CA 1
ATOM 882 C C . LEU A 1 109 ? 6.509 7.488 -17.129 1.00 64.00 109 LEU A C 1
ATOM 884 O O . LEU A 1 109 ? 5.926 6.843 -16.256 1.00 64.00 109 LEU A O 1
ATOM 888 N N . ILE A 1 110 ? 5.937 8.532 -17.742 1.00 65.00 110 ILE A N 1
ATOM 889 C CA . ILE A 1 110 ? 4.568 8.986 -17.467 1.00 65.00 110 ILE A CA 1
ATOM 890 C C . ILE A 1 110 ? 3.561 7.909 -17.865 1.00 65.00 110 ILE A C 1
ATOM 892 O O . ILE A 1 110 ? 2.667 7.616 -17.075 1.00 65.00 110 ILE A O 1
ATOM 896 N N . ILE A 1 111 ? 3.698 7.298 -19.045 1.00 65.31 111 ILE A N 1
ATOM 897 C CA . ILE A 1 111 ? 2.776 6.256 -19.523 1.00 65.31 111 ILE A CA 1
ATOM 898 C C . ILE A 1 111 ? 2.832 5.028 -18.613 1.00 65.31 111 ILE A C 1
ATOM 900 O O . ILE A 1 111 ? 1.789 4.522 -18.191 1.00 65.31 111 ILE A O 1
ATOM 904 N N . LEU A 1 112 ? 4.037 4.582 -18.258 1.00 66.56 112 LEU A N 1
ATOM 905 C CA . LEU A 1 112 ? 4.234 3.427 -17.394 1.00 66.56 112 LEU A CA 1
ATOM 906 C C . LEU A 1 112 ? 3.715 3.680 -15.974 1.00 66.56 112 LEU A C 1
ATOM 908 O O . LEU A 1 112 ? 3.005 2.846 -15.405 1.00 66.56 112 LEU A O 1
ATOM 912 N N . ALA A 1 113 ? 4.000 4.856 -15.416 1.00 67.44 113 ALA A N 1
ATOM 913 C CA . ALA A 1 113 ? 3.470 5.245 -14.121 1.00 67.44 113 ALA A CA 1
ATOM 914 C C . ALA A 1 113 ? 1.943 5.359 -14.150 1.00 67.44 113 ALA A C 1
ATOM 916 O O . ALA A 1 113 ? 1.291 4.839 -13.249 1.00 67.44 113 ALA A O 1
ATOM 917 N N . PHE A 1 114 ? 1.353 5.958 -15.190 1.00 67.69 114 PHE A N 1
ATOM 918 C CA . PHE A 1 114 ? -0.101 6.006 -15.344 1.00 67.69 114 PHE A CA 1
ATOM 919 C C . PHE A 1 114 ? -0.708 4.609 -15.443 1.00 67.69 114 PHE A C 1
ATOM 921 O O . PHE A 1 114 ? -1.736 4.369 -14.814 1.00 67.69 114 PHE A O 1
ATOM 928 N N . ALA A 1 115 ? -0.086 3.681 -16.172 1.00 66.88 115 ALA A N 1
ATOM 929 C CA . ALA A 1 115 ? -0.569 2.310 -16.296 1.00 66.88 115 ALA A CA 1
ATOM 930 C C . ALA A 1 115 ? -0.568 1.588 -14.939 1.00 66.88 115 ALA A C 1
ATOM 932 O O . ALA A 1 115 ? -1.604 1.080 -14.500 1.00 66.88 115 ALA A O 1
ATOM 933 N N . VAL A 1 116 ? 0.561 1.616 -14.224 1.00 66.31 116 VAL A N 1
ATOM 934 C CA . VAL A 1 116 ? 0.701 0.947 -12.921 1.00 66.31 116 VAL A CA 1
ATOM 935 C C . VAL A 1 116 ? -0.187 1.602 -11.859 1.00 66.31 116 VAL A C 1
ATOM 937 O O . VAL A 1 116 ? -0.865 0.905 -11.102 1.00 66.31 116 VAL A O 1
ATOM 940 N N . VAL A 1 117 ? -0.247 2.937 -11.824 1.00 67.81 117 VAL A N 1
ATOM 941 C CA . VAL A 1 117 ? -1.109 3.690 -10.900 1.00 67.81 117 VAL A CA 1
ATOM 942 C C . VAL A 1 117 ? -2.582 3.422 -11.189 1.00 67.81 117 VAL A C 1
ATOM 944 O O . VAL A 1 117 ? -3.335 3.161 -10.255 1.00 67.81 117 VAL A O 1
ATOM 947 N N . SER A 1 118 ? -3.0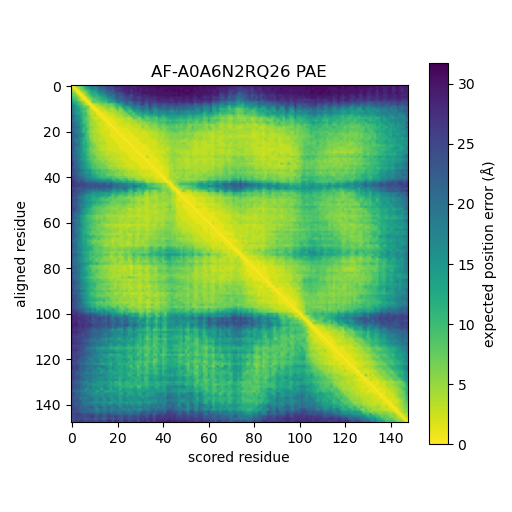06 3.413 -12.453 1.00 66.38 118 SER A N 1
ATOM 948 C CA . SER A 1 118 ? -4.399 3.119 -12.819 1.00 66.38 118 SER A CA 1
ATOM 949 C C . SER A 1 118 ? -4.790 1.696 -12.430 1.00 66.38 118 SER A C 1
ATOM 951 O O . SER A 1 118 ? -5.872 1.480 -11.883 1.00 66.38 118 SER A O 1
ATOM 953 N N . TYR A 1 119 ? -3.894 0.727 -12.643 1.00 66.62 119 TYR A N 1
ATOM 954 C CA . TYR A 1 119 ? -4.117 -0.662 -12.246 1.00 66.62 119 TYR A CA 1
ATOM 955 C C . TYR A 1 119 ? -4.218 -0.811 -10.724 1.00 66.62 119 TYR A C 1
ATOM 957 O O . TYR A 1 119 ? -5.088 -1.520 -10.217 1.00 66.62 119 TYR A O 1
ATOM 965 N N . LEU A 1 120 ? -3.381 -0.085 -9.979 1.00 67.19 120 LEU A N 1
ATOM 966 C CA . LEU A 1 120 ? -3.450 -0.034 -8.523 1.00 67.19 120 LEU A CA 1
ATOM 967 C C . LEU A 1 120 ? -4.730 0.618 -8.030 1.00 67.19 120 LEU A C 1
ATOM 969 O O . LEU A 1 120 ? -5.363 0.068 -7.138 1.00 67.19 120 LEU A O 1
ATOM 973 N N . ILE A 1 121 ? -5.145 1.739 -8.616 1.00 68.88 121 ILE A N 1
ATOM 974 C CA . ILE A 1 121 ? -6.407 2.404 -8.275 1.00 68.88 121 ILE A CA 1
ATOM 975 C C . ILE A 1 121 ? -7.585 1.459 -8.526 1.00 68.88 121 ILE A C 1
ATOM 977 O O . ILE A 1 121 ? -8.479 1.377 -7.689 1.00 68.88 121 ILE A O 1
ATOM 981 N N . LEU A 1 122 ? -7.578 0.700 -9.625 1.00 68.81 122 LEU A N 1
ATOM 982 C CA . LEU A 1 122 ? -8.589 -0.322 -9.905 1.00 68.81 122 LEU A CA 1
ATOM 983 C C . LEU A 1 122 ? -8.569 -1.450 -8.867 1.00 68.81 122 LEU A C 1
ATOM 985 O O . LEU A 1 122 ? -9.603 -1.751 -8.272 1.00 68.81 122 LEU A O 1
ATOM 989 N N . ALA A 1 123 ? -7.405 -2.047 -8.602 1.00 67.00 123 ALA A N 1
ATOM 990 C CA . ALA A 1 123 ? -7.260 -3.130 -7.630 1.00 67.00 123 ALA A CA 1
ATOM 991 C C . ALA A 1 123 ? -7.662 -2.686 -6.211 1.00 67.00 123 ALA A C 1
ATOM 993 O O . ALA A 1 123 ? -8.398 -3.385 -5.504 1.00 67.00 123 ALA A O 1
ATOM 994 N N . TRP A 1 124 ? -7.235 -1.492 -5.805 1.00 72.00 124 TRP A N 1
ATOM 995 C CA . TRP A 1 124 ? -7.582 -0.892 -4.524 1.00 72.00 124 TRP A CA 1
ATOM 996 C C . TRP A 1 124 ? -9.034 -0.442 -4.460 1.00 72.00 124 TRP A C 1
ATOM 998 O O . TRP A 1 124 ? -9.651 -0.608 -3.410 1.00 72.00 124 TRP A O 1
ATOM 1008 N N . GLY A 1 125 ? -9.592 0.069 -5.555 1.00 69.50 125 GLY A N 1
ATOM 1009 C CA . GLY A 1 125 ? -10.999 0.426 -5.688 1.00 69.50 125 GLY A CA 1
ATOM 1010 C C . GLY A 1 125 ? -11.892 -0.795 -5.517 1.00 69.50 125 GLY A C 1
ATOM 1011 O O . GLY A 1 125 ? -12.772 -0.785 -4.665 1.00 69.50 125 GLY A O 1
ATOM 1012 N N . ILE A 1 126 ? -11.608 -1.890 -6.222 1.00 71.69 126 ILE A N 1
ATOM 1013 C CA . ILE A 1 126 ? -12.353 -3.152 -6.093 1.00 71.69 126 ILE A CA 1
ATOM 1014 C C . ILE A 1 126 ? -12.249 -3.698 -4.662 1.00 71.69 126 ILE A C 1
ATOM 1016 O O . ILE A 1 126 ? -13.260 -4.055 -4.057 1.00 71.69 126 ILE A O 1
ATOM 1020 N N . THR A 1 127 ? -11.046 -3.707 -4.084 1.00 69.12 127 THR A N 1
ATOM 1021 C CA . THR A 1 127 ? -10.820 -4.224 -2.723 1.00 69.12 127 THR A CA 1
ATOM 1022 C C . THR A 1 127 ? -11.490 -3.346 -1.656 1.00 69.12 127 THR A C 1
ATOM 1024 O O . THR A 1 127 ? -12.115 -3.853 -0.723 1.00 69.12 127 THR A O 1
ATOM 1027 N N . GLY A 1 128 ? -11.389 -2.023 -1.795 1.00 69.38 128 GLY A N 1
ATOM 1028 C CA . GLY A 1 128 ? -11.944 -1.039 -0.866 1.00 69.38 128 GLY A CA 1
ATOM 1029 C C . GLY A 1 128 ? -13.467 -0.963 -0.936 1.00 69.38 128 GLY A C 1
ATOM 1030 O O . GLY A 1 128 ? -14.130 -1.036 0.099 1.00 69.38 128 GLY A O 1
ATOM 1031 N N . ILE A 1 129 ? -14.032 -0.895 -2.145 1.00 71.06 129 ILE A N 1
ATOM 1032 C CA . ILE A 1 129 ? -15.483 -0.921 -2.373 1.00 71.06 129 ILE A CA 1
ATOM 1033 C C . ILE A 1 129 ? -16.056 -2.258 -1.904 1.00 71.06 129 ILE A C 1
ATOM 1035 O O . ILE A 1 129 ? -17.044 -2.262 -1.177 1.00 71.06 129 ILE A O 1
ATOM 1039 N N . GLY A 1 130 ? -15.410 -3.386 -2.222 1.00 73.88 130 GLY A N 1
ATOM 1040 C CA . GLY A 1 130 ? -15.831 -4.703 -1.741 1.00 73.88 130 GLY A CA 1
ATOM 1041 C C . GLY A 1 130 ? -15.899 -4.772 -0.213 1.00 73.88 130 GLY A C 1
ATOM 1042 O O . GLY A 1 130 ? -16.895 -5.228 0.350 1.00 73.88 130 GLY A O 1
ATOM 1043 N N . TYR A 1 131 ? -14.887 -4.242 0.480 1.00 69.94 131 TYR A N 1
ATOM 1044 C CA . TYR A 1 131 ? -14.889 -4.163 1.942 1.00 69.94 131 TYR A CA 1
ATOM 1045 C C . TYR A 1 131 ? -16.011 -3.262 2.491 1.00 69.94 131 TYR A C 1
ATOM 1047 O O . TYR A 1 131 ? -16.699 -3.644 3.443 1.00 69.94 131 TYR A O 1
ATOM 1055 N N . LEU A 1 132 ? -16.227 -2.088 1.887 1.00 71.38 132 LEU A N 1
ATOM 1056 C CA . LEU A 1 132 ? -17.304 -1.170 2.272 1.00 71.38 132 LEU A CA 1
ATOM 1057 C C . LEU A 1 132 ? -18.687 -1.788 2.041 1.00 71.38 132 LEU A C 1
ATOM 1059 O O . LEU A 1 132 ? -19.542 -1.689 2.920 1.00 71.38 132 LEU A O 1
ATOM 1063 N N . CYS A 1 133 ? -18.891 -2.486 0.922 1.00 73.31 133 CYS A N 1
ATOM 1064 C CA . CYS A 1 133 ? -20.123 -3.212 0.627 1.00 73.31 133 CYS A CA 1
ATOM 1065 C C . CYS A 1 133 ? -20.415 -4.281 1.684 1.00 73.31 133 CYS A C 1
ATOM 1067 O O . CYS A 1 133 ? -21.527 -4.328 2.202 1.00 73.31 133 CYS A O 1
ATOM 1069 N N . VAL A 1 134 ? -19.429 -5.097 2.073 1.00 75.06 134 VAL A N 1
ATOM 1070 C CA . VAL A 1 134 ? -19.624 -6.117 3.120 1.00 75.06 134 VAL A CA 1
ATOM 1071 C C . VAL A 1 134 ? -19.979 -5.473 4.463 1.00 75.06 134 VAL A C 1
ATOM 1073 O O . VAL A 1 134 ? -20.901 -5.930 5.138 1.00 75.06 134 VAL A O 1
ATOM 1076 N N . ARG A 1 135 ? -19.303 -4.381 4.843 1.00 75.00 135 ARG A N 1
ATOM 1077 C CA . ARG A 1 135 ? -19.620 -3.629 6.072 1.00 75.00 135 ARG A CA 1
ATOM 1078 C C . ARG A 1 135 ? -21.017 -3.015 6.030 1.00 75.00 135 ARG A C 1
ATOM 1080 O O . ARG A 1 135 ? -21.724 -3.074 7.033 1.00 75.00 135 ARG A O 1
ATOM 1087 N N . PHE A 1 136 ? -21.424 -2.465 4.890 1.00 76.31 136 PHE A N 1
ATOM 1088 C CA . PHE A 1 136 ? -22.760 -1.908 4.704 1.00 76.31 136 PHE A CA 1
ATOM 1089 C C . PHE A 1 136 ? -23.836 -2.992 4.818 1.00 76.31 136 PHE A C 1
ATOM 1091 O O . PHE A 1 136 ? -24.800 -2.821 5.557 1.00 76.31 136 PHE A O 1
ATOM 1098 N N . VAL A 1 137 ? -23.636 -4.149 4.182 1.00 78.19 137 VAL A N 1
ATOM 1099 C CA . VAL A 1 137 ? -24.557 -5.291 4.287 1.00 78.19 137 VAL A CA 1
ATOM 1100 C C . VAL 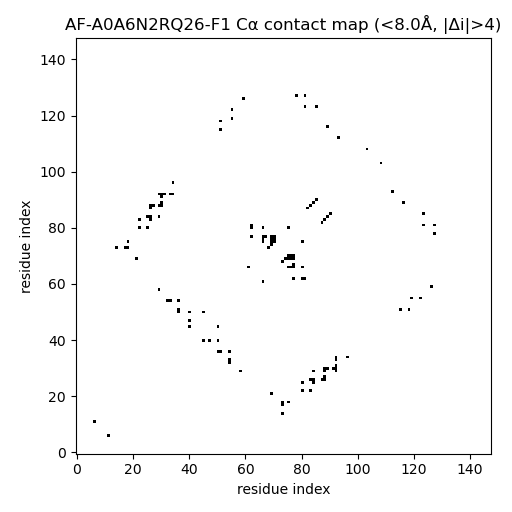A 1 137 ? -24.655 -5.790 5.731 1.00 78.19 137 VAL A C 1
ATOM 1102 O O . VAL A 1 137 ? -25.758 -5.982 6.235 1.00 78.19 137 VAL A O 1
ATOM 1105 N N . GLN A 1 138 ? -23.532 -5.931 6.441 1.00 75.69 138 GLN A N 1
ATOM 1106 C CA . GLN A 1 138 ? -23.533 -6.299 7.864 1.00 75.69 138 GLN A CA 1
ATOM 1107 C C . GLN A 1 138 ? -24.281 -5.281 8.732 1.00 75.69 138 GLN A C 1
ATOM 1109 O O . GLN A 1 138 ? -25.020 -5.667 9.638 1.00 75.69 138 GLN A O 1
ATOM 1114 N N . PHE A 1 139 ? -24.112 -3.988 8.453 1.00 76.88 139 PHE A N 1
ATOM 1115 C CA . PHE A 1 139 ? -24.829 -2.924 9.147 1.00 76.88 139 PHE A CA 1
ATOM 1116 C C . PHE A 1 139 ? -26.341 -3.019 8.912 1.00 76.88 139 PHE A C 1
ATOM 1118 O O . PHE A 1 139 ? -27.111 -3.002 9.872 1.00 76.88 139 PHE A O 1
ATOM 1125 N N . VAL A 1 140 ? -26.761 -3.204 7.657 1.00 76.50 140 VAL A N 1
ATOM 1126 C CA . VAL A 1 140 ? -28.172 -3.387 7.291 1.00 76.50 140 VAL A CA 1
ATOM 1127 C C . VAL A 1 140 ? -28.758 -4.613 7.998 1.00 76.50 140 VAL A C 1
ATOM 1129 O O . VAL A 1 140 ? -29.789 -4.490 8.657 1.00 76.50 140 VAL A O 1
ATOM 1132 N N . ILE A 1 141 ? -28.080 -5.765 7.958 1.00 79.25 141 ILE A N 1
ATOM 1133 C CA . ILE A 1 141 ? -28.517 -6.988 8.656 1.00 79.25 141 ILE A CA 1
ATOM 1134 C C . ILE A 1 141 ? -28.645 -6.744 10.166 1.00 79.25 141 ILE A C 1
ATOM 1136 O O . ILE A 1 141 ? -29.638 -7.144 10.772 1.00 79.25 141 ILE A O 1
ATOM 1140 N N . SER A 1 142 ? -27.687 -6.049 10.786 1.00 75.50 142 SER A N 1
ATOM 1141 C CA . SER A 1 142 ? -27.733 -5.740 12.221 1.00 75.50 142 SER A CA 1
ATOM 1142 C C . SER A 1 142 ? -28.895 -4.806 12.586 1.00 75.50 142 SER A C 1
ATOM 1144 O O . SER A 1 142 ? -29.534 -4.990 13.623 1.00 75.50 142 SER A O 1
ATOM 1146 N N . CYS A 1 143 ? -29.218 -3.837 11.724 1.00 71.62 143 CYS A N 1
ATOM 1147 C CA . CYS A 1 143 ? -30.387 -2.975 11.890 1.00 71.62 143 CYS A CA 1
ATOM 1148 C C . CYS A 1 143 ? -31.707 -3.748 11.785 1.00 71.62 143 CYS A C 1
ATOM 1150 O O . CYS A 1 143 ? -32.633 -3.448 12.537 1.00 71.62 143 CYS A O 1
ATOM 1152 N N . PHE A 1 144 ? -31.795 -4.740 10.896 1.00 70.00 144 PHE A N 1
ATOM 1153 C CA . PHE A 1 144 ? -32.978 -5.596 10.777 1.00 70.00 144 PHE A CA 1
ATOM 1154 C C . PHE A 1 144 ? -33.108 -6.580 11.946 1.00 70.00 144 PHE A C 1
ATOM 1156 O O . PHE A 1 144 ? -34.194 -6.719 12.497 1.00 70.00 144 PHE A O 1
ATOM 1163 N N . SER A 1 145 ? -32.005 -7.178 12.401 1.00 64.38 145 SER A N 1
ATOM 1164 C CA . SER A 1 145 ? -32.001 -8.100 13.546 1.00 64.38 145 SER A CA 1
ATOM 1165 C C . SER A 1 145 ? -32.358 -7.435 14.881 1.00 64.38 145 SER A C 1
ATOM 1167 O O . SER A 1 145 ? -32.757 -8.136 15.799 1.00 64.38 145 SER A O 1
ATOM 1169 N 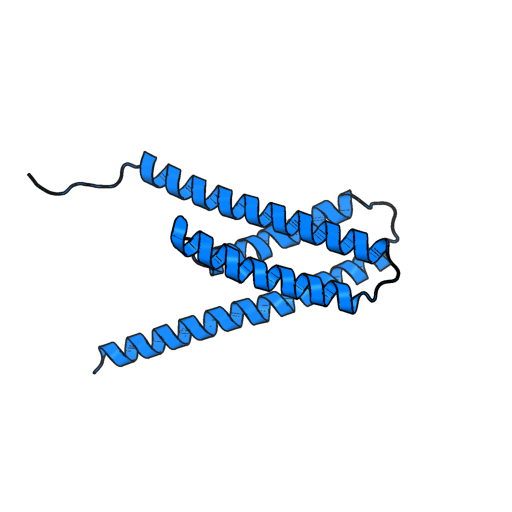N . LYS A 1 146 ? -32.210 -6.110 15.014 1.00 57.94 146 LYS A N 1
ATOM 1170 C CA . LYS A 1 146 ? -32.645 -5.351 16.204 1.00 57.94 146 LYS A CA 1
ATOM 1171 C C . LYS A 1 146 ? -34.124 -4.947 16.181 1.00 57.94 146 LYS A C 1
ATOM 1173 O O . LYS A 1 146 ? -34.592 -4.374 17.160 1.00 57.94 146 LYS A O 1
ATOM 1178 N N . ARG A 1 147 ? -34.826 -5.149 15.060 1.00 54.72 147 ARG A N 1
ATOM 1179 C CA . ARG A 1 147 ? -36.250 -4.801 14.901 1.00 54.72 147 ARG A CA 1
ATOM 1180 C C . ARG A 1 147 ? -37.199 -6.001 15.007 1.00 54.72 147 ARG A C 1
ATOM 1182 O O . ARG A 1 147 ? -38.405 -5.771 14.994 1.00 54.72 147 ARG A O 1
ATOM 1189 N N . GLN A 1 148 ? -36.678 -7.227 15.073 1.00 46.59 148 GLN A N 1
ATOM 1190 C CA . GLN A 1 148 ? -37.430 -8.426 15.469 1.00 46.59 148 GLN A CA 1
ATOM 1191 C C . GLN A 1 148 ? -37.300 -8.640 16.973 1.00 46.59 148 GLN A C 1
ATOM 1193 O O . GLN A 1 148 ? -38.295 -9.108 17.562 1.00 46.59 148 GLN A O 1
#